Protein AF-A0A1Q6ZU76-F1 (afdb_monomer_lite)

Foldseek 3Di:
DDLVLLQDPVNLVLLVVLPDPPSVPVSNVLSVLLVQLVVCCVQLPVNLVSLVSLLVSLVVCLVRVLVLVPDPDPVVSVVSVVVNVVSVVSNVVSVVCNPPGHDCNHPVVVVVVPDDD

Sequence (117 aa):
MTVLGHFSPAYIGYAAQQGVPAAGLLVPLSGVIATLGGLSVTLGYKAKLGAWLLVLFLVPVTLMMHNFWAVTDPMMRGMQIAMFMKNVSMLGAALLITHFGAGPLSLDARRDINRPS

Radius of gyration: 16.8 Å; chains: 1; bounding box: 35×26×59 Å

Secondary structure (DSSP, 8-state):
--GGGGG-HHHHHHHHHTT-TTHHHHHHHHHHHHHHHHHHHHHTSSHHHHHHHHHHHHHHHHHHH--GGG--SHHHHHHHHHHHHHHHHHHHHHHHHHHH---TTSHHHHHHHT---

pLDDT: mean 90.3, std 8.22, range [57.5, 97.81]

Structure (mmCIF, N/CA/C/O backbone):
data_AF-A0A1Q6ZU76-F1
#
_entry.id   AF-A0A1Q6ZU76-F1
#
loop_
_atom_site.group_PDB
_atom_site.id
_atom_site.type_symbol
_atom_site.label_atom_id
_atom_site.label_alt_id
_atom_site.label_comp_id
_atom_site.label_asym_id
_atom_site.label_entity_id
_atom_site.label_seq_id
_atom_site.pdbx_PDB_ins_code
_atom_site.Cartn_x
_atom_site.Cartn_y
_atom_site.Cartn_z
_atom_site.occupancy
_atom_site.B_iso_or_equiv
_atom_site.auth_seq_id
_atom_site.auth_comp_id
_atom_site.auth_asym_id
_atom_site.auth_atom_id
_atom_site.pdbx_PDB_model_num
ATOM 1 N N . MET A 1 1 ? 5.291 -6.927 8.432 1.00 57.50 1 MET A N 1
ATOM 2 C CA . MET A 1 1 ? 4.520 -8.016 7.795 1.00 57.50 1 MET A CA 1
ATOM 3 C C . MET A 1 1 ? 5.441 -8.798 6.880 1.00 57.50 1 MET A C 1
ATOM 5 O O . MET A 1 1 ? 6.219 -8.171 6.170 1.00 57.50 1 MET A O 1
ATOM 9 N N . THR A 1 2 ? 5.366 -10.127 6.914 1.00 73.88 2 THR A N 1
ATOM 10 C CA . THR A 1 2 ? 6.065 -11.030 5.986 1.00 73.88 2 THR A CA 1
ATOM 11 C C . THR A 1 2 ? 5.095 -11.511 4.902 1.00 73.88 2 THR A C 1
ATOM 13 O O . THR A 1 2 ? 3.879 -11.488 5.102 1.00 73.88 2 THR A O 1
ATOM 16 N N . VAL A 1 3 ? 5.610 -11.963 3.754 1.00 80.00 3 VAL A N 1
ATOM 17 C CA . VAL A 1 3 ? 4.781 -12.510 2.659 1.00 80.00 3 VAL A CA 1
ATOM 18 C C . VAL A 1 3 ? 3.931 -13.686 3.150 1.00 80.00 3 VAL A C 1
ATOM 20 O O . VAL A 1 3 ? 2.728 -13.716 2.910 1.00 80.00 3 VAL A O 1
ATOM 23 N N . LEU A 1 4 ? 4.523 -14.589 3.938 1.00 83.44 4 LEU A N 1
ATOM 24 C CA . LEU A 1 4 ? 3.849 -15.776 4.479 1.00 83.44 4 LEU A CA 1
ATOM 25 C C . LEU A 1 4 ? 2.663 -15.442 5.395 1.00 83.44 4 LEU A C 1
ATOM 27 O O . LEU A 1 4 ? 1.697 -16.198 5.448 1.00 83.44 4 LEU A O 1
ATOM 31 N N . GLY A 1 5 ? 2.697 -14.288 6.070 1.00 84.75 5 GLY A N 1
ATOM 32 C CA . GLY A 1 5 ? 1.599 -13.845 6.927 1.00 84.75 5 GLY A CA 1
ATOM 33 C C . GLY A 1 5 ? 0.265 -13.734 6.183 1.00 84.75 5 GLY A C 1
ATOM 34 O O . GLY A 1 5 ? -0.765 -14.083 6.752 1.00 84.75 5 GLY A O 1
ATOM 35 N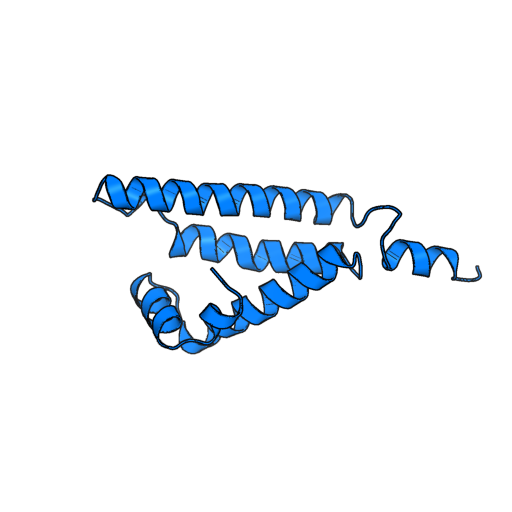 N . HIS A 1 6 ? 0.282 -13.360 4.898 1.00 86.00 6 HIS A N 1
ATOM 36 C CA . HIS A 1 6 ? -0.920 -13.167 4.073 1.00 86.00 6 HIS A CA 1
ATOM 37 C C . HIS A 1 6 ? -1.707 -14.457 3.801 1.00 86.00 6 HIS A C 1
ATOM 39 O O . HIS A 1 6 ? -2.863 -14.396 3.396 1.00 86.00 6 HIS A O 1
ATOM 45 N N . PHE A 1 7 ? -1.102 -15.617 4.051 1.00 91.94 7 PHE A N 1
ATOM 46 C CA . PHE A 1 7 ? -1.721 -16.929 3.854 1.00 91.94 7 PHE A CA 1
ATOM 47 C C . PHE A 1 7 ? -2.096 -17.601 5.180 1.00 91.94 7 PHE A C 1
ATOM 49 O O . PHE A 1 7 ? -2.600 -18.721 5.189 1.00 91.94 7 PHE A O 1
ATOM 56 N N . SER A 1 8 ? -1.850 -16.931 6.311 1.00 94.50 8 SER A N 1
ATOM 57 C CA . SER A 1 8 ? -2.144 -17.476 7.633 1.00 94.50 8 SER A CA 1
ATOM 58 C C . SER A 1 8 ? -3.579 -17.148 8.081 1.00 94.50 8 SER A C 1
ATOM 60 O O . SER A 1 8 ? -4.015 -15.998 7.947 1.00 94.50 8 SER A O 1
ATOM 62 N N . PRO A 1 9 ? -4.305 -18.106 8.694 1.00 92.44 9 PRO A N 1
ATOM 63 C CA . PRO A 1 9 ? -5.639 -17.853 9.246 1.00 92.44 9 PRO A CA 1
ATOM 64 C C . PRO A 1 9 ? -5.654 -16.739 10.299 1.00 92.44 9 PRO A C 1
ATOM 66 O O . PRO A 1 9 ? -6.585 -15.941 10.345 1.00 92.44 9 PRO A O 1
ATOM 69 N N . ALA A 1 10 ? -4.596 -16.648 11.111 1.00 92.88 10 ALA A N 1
ATOM 70 C CA . ALA A 1 10 ? -4.461 -15.626 12.145 1.00 92.88 10 ALA A CA 1
ATOM 71 C C . ALA A 1 10 ? -4.488 -14.208 11.558 1.00 92.88 10 ALA A C 1
ATOM 73 O O . ALA A 1 10 ? -5.179 -13.328 12.070 1.00 92.88 10 ALA A O 1
ATOM 74 N N . TYR A 1 11 ? -3.773 -13.987 10.454 1.00 90.62 11 TYR A N 1
ATOM 75 C CA . TYR A 1 11 ? -3.703 -12.671 9.834 1.00 90.62 11 TYR A CA 1
ATOM 76 C C . TYR A 1 11 ? -4.978 -12.317 9.062 1.00 90.62 11 TYR A C 1
ATOM 78 O O . TYR A 1 11 ? -5.434 -11.178 9.119 1.00 90.62 11 TYR A O 1
ATOM 86 N N . ILE A 1 12 ? -5.603 -13.300 8.408 1.00 94.00 12 ILE A N 1
ATOM 87 C CA . ILE A 1 12 ? -6.932 -13.137 7.800 1.00 94.00 12 ILE A CA 1
ATOM 88 C C . ILE A 1 12 ? -7.961 -12.734 8.868 1.00 94.00 12 ILE A C 1
ATOM 90 O O . ILE A 1 12 ? -8.741 -11.807 8.652 1.00 94.00 12 ILE A O 1
ATOM 94 N N . GLY A 1 13 ? -7.935 -13.389 10.033 1.00 93.25 13 GLY A N 1
ATOM 95 C CA . GLY A 1 13 ? -8.804 -13.067 11.165 1.00 93.25 13 GLY A CA 1
ATOM 96 C C . GLY A 1 13 ? -8.561 -11.660 11.711 1.00 93.25 13 GLY A C 1
ATOM 97 O O . GLY A 1 13 ? -9.512 -10.907 11.911 1.00 93.25 13 GLY A O 1
ATOM 98 N N . TYR A 1 14 ? -7.295 -11.268 11.871 1.00 91.31 14 TYR A N 1
ATOM 99 C CA . TYR A 1 14 ? -6.934 -9.901 12.248 1.00 91.31 14 TYR A CA 1
ATOM 100 C C . TYR A 1 14 ? -7.458 -8.872 11.233 1.00 91.31 14 TYR A C 1
ATOM 102 O O . TYR A 1 14 ? -8.043 -7.863 11.618 1.00 91.31 14 TYR A O 1
ATOM 110 N N . ALA A 1 15 ? -7.317 -9.141 9.933 1.00 91.56 15 ALA A N 1
ATOM 111 C CA . ALA A 1 15 ? -7.819 -8.257 8.887 1.00 91.56 15 ALA A CA 1
ATOM 112 C C . ALA A 1 15 ? -9.345 -8.117 8.888 1.00 91.56 15 ALA A C 1
ATOM 114 O O . ALA A 1 15 ? -9.860 -7.011 8.723 1.00 91.56 15 ALA A O 1
ATOM 115 N N . ALA A 1 16 ? -10.065 -9.210 9.139 1.00 93.19 16 ALA A N 1
ATOM 116 C CA . ALA A 1 16 ? -11.514 -9.179 9.290 1.00 93.19 16 ALA A CA 1
ATOM 117 C C . ALA A 1 16 ? -11.953 -8.321 10.492 1.00 93.19 16 ALA A C 1
ATOM 119 O O . ALA A 1 16 ? -12.883 -7.529 10.363 1.00 93.19 16 ALA A O 1
ATOM 120 N N . GLN A 1 17 ? -11.257 -8.412 11.633 1.00 91.31 17 GLN A N 1
ATOM 121 C CA . GLN A 1 17 ? -11.544 -7.587 12.820 1.00 91.31 17 GLN A CA 1
ATOM 122 C C . GLN A 1 17 ? -11.337 -6.087 12.574 1.00 91.31 17 GLN A C 1
ATOM 124 O O . GLN A 1 17 ? -11.995 -5.258 13.193 1.00 91.31 17 GLN A O 1
ATOM 129 N N . GLN A 1 18 ? -10.448 -5.740 11.646 1.00 87.44 18 GLN A N 1
ATOM 130 C CA . GLN A 1 18 ? -10.177 -4.364 11.222 1.00 87.44 18 GLN A CA 1
ATOM 131 C C . GLN A 1 18 ? -11.124 -3.891 10.100 1.00 87.44 18 GLN A C 1
ATOM 133 O O . GLN A 1 18 ? -10.942 -2.811 9.543 1.00 87.44 18 GLN A O 1
ATOM 138 N N . GLY A 1 19 ? -12.137 -4.691 9.744 1.00 89.25 19 GLY A N 1
ATOM 139 C CA . GLY A 1 19 ? -13.183 -4.308 8.795 1.00 89.25 19 GLY A CA 1
ATOM 140 C C . GLY A 1 19 ? -12.847 -4.540 7.321 1.00 89.25 19 GLY A C 1
ATOM 141 O O . GLY A 1 19 ? -13.530 -3.995 6.456 1.00 89.25 19 GLY A O 1
ATOM 142 N N . VAL A 1 20 ? -11.822 -5.339 6.999 1.00 90.06 20 VAL A N 1
ATOM 143 C CA . VAL A 1 20 ? -11.524 -5.700 5.603 1.00 90.06 20 VAL A CA 1
ATOM 144 C C . VAL A 1 20 ? -12.628 -6.626 5.063 1.00 90.06 20 VAL A C 1
ATOM 146 O O . VAL A 1 20 ? -12.797 -7.736 5.581 1.00 90.06 20 VAL A O 1
ATOM 149 N N . PRO A 1 21 ? -13.379 -6.227 4.016 1.00 90.50 21 PRO A N 1
ATOM 150 C CA . PRO A 1 21 ? -14.423 -7.069 3.444 1.00 90.50 21 PRO A CA 1
ATOM 151 C C . PRO A 1 21 ? -13.804 -8.293 2.772 1.00 90.50 21 PRO A C 1
ATOM 153 O O . PRO A 1 21 ? -12.729 -8.205 2.187 1.00 90.50 21 PRO A O 1
ATOM 156 N N . ALA A 1 22 ? -14.476 -9.445 2.844 1.00 93.19 22 ALA A N 1
ATOM 157 C CA . ALA A 1 22 ? -13.997 -10.688 2.229 1.00 93.19 22 ALA A CA 1
ATOM 158 C C . ALA A 1 22 ? -12.506 -10.983 2.530 1.00 93.19 22 ALA A C 1
ATOM 160 O O . ALA A 1 22 ? -11.757 -11.402 1.644 1.00 93.19 22 ALA A O 1
ATOM 161 N N . ALA A 1 23 ? -12.064 -10.7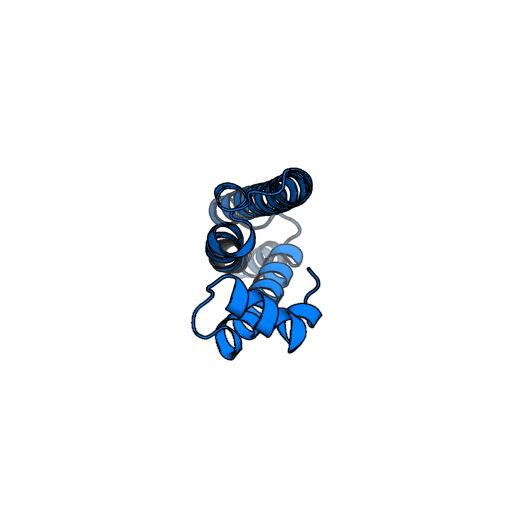57 3.778 1.00 92.25 23 ALA A N 1
ATOM 162 C CA . ALA A 1 23 ? -10.658 -10.861 4.182 1.00 92.25 23 ALA A CA 1
ATOM 163 C C . ALA A 1 23 ? -10.002 -12.197 3.786 1.00 92.25 23 ALA A C 1
ATOM 165 O O . ALA A 1 23 ? -8.836 -12.212 3.400 1.00 92.25 23 ALA A O 1
ATOM 166 N N . GLY A 1 24 ? -10.758 -13.303 3.800 1.00 92.00 24 GLY A N 1
ATOM 167 C CA . GLY A 1 24 ? -10.276 -14.621 3.367 1.00 92.00 24 GLY A CA 1
ATOM 168 C C . GLY A 1 24 ? -9.819 -14.690 1.906 1.00 92.00 24 GLY A C 1
ATOM 169 O O . GLY A 1 24 ? -8.997 -15.537 1.576 1.00 92.00 24 GLY A O 1
ATOM 170 N N . LEU A 1 25 ? -10.297 -13.785 1.049 1.00 94.44 25 LEU A N 1
ATOM 171 C CA . LEU A 1 25 ? -9.874 -13.659 -0.345 1.00 94.44 25 LEU A CA 1
ATOM 172 C C . LEU A 1 25 ? -8.898 -12.493 -0.536 1.00 94.44 25 LEU A C 1
ATOM 174 O O . LEU A 1 25 ? -7.848 -12.660 -1.158 1.00 94.44 25 LEU A O 1
ATOM 178 N N . LEU A 1 26 ? -9.234 -11.312 -0.004 1.00 92.69 26 LEU A N 1
ATOM 179 C CA . LEU A 1 26 ? -8.455 -10.097 -0.259 1.00 92.69 26 LEU A CA 1
ATOM 180 C C . LEU A 1 26 ? -7.059 -10.153 0.364 1.00 92.69 26 LEU A C 1
ATOM 182 O O . LEU A 1 26 ? -6.107 -9.662 -0.240 1.00 92.69 26 LEU A O 1
ATOM 186 N N . VAL A 1 27 ? -6.908 -10.770 1.539 1.00 93.00 27 VAL A N 1
ATOM 187 C CA . VAL A 1 27 ? -5.613 -10.832 2.224 1.00 93.00 27 VAL A CA 1
ATOM 188 C C . VAL A 1 27 ? -4.620 -11.724 1.463 1.00 93.00 27 VAL A C 1
ATOM 190 O O . VAL A 1 27 ? -3.557 -11.209 1.106 1.00 93.00 27 VAL A O 1
ATOM 193 N N . PRO A 1 28 ? -4.933 -12.982 1.091 1.00 94.44 28 PRO A N 1
ATOM 194 C CA . PRO A 1 28 ? -4.035 -13.769 0.241 1.00 94.44 28 PRO A CA 1
ATOM 195 C C . PRO A 1 28 ? -3.735 -13.097 -1.105 1.00 94.44 28 PRO A C 1
ATOM 197 O O . PRO A 1 28 ? -2.577 -13.044 -1.523 1.00 94.44 28 PRO A O 1
ATOM 200 N N . LEU A 1 29 ? -4.756 -12.520 -1.756 1.00 94.06 29 LEU A N 1
ATOM 201 C CA . LEU A 1 29 ? -4.594 -11.809 -3.026 1.00 94.06 29 LEU A CA 1
ATOM 202 C C . LEU A 1 29 ? -3.610 -10.638 -2.898 1.00 94.06 29 LEU A C 1
ATOM 204 O O . LEU A 1 29 ? -2.717 -10.481 -3.729 1.00 94.06 29 LEU A O 1
ATOM 208 N N . SER A 1 30 ? -3.735 -9.844 -1.835 1.00 92.56 30 SER A N 1
ATOM 209 C CA . SER A 1 30 ? -2.827 -8.731 -1.561 1.00 92.56 30 SER A CA 1
ATOM 210 C C . SER A 1 30 ? -1.379 -9.190 -1.352 1.00 92.56 30 SER A C 1
ATOM 212 O O . SER A 1 30 ? -0.461 -8.536 -1.842 1.00 92.56 30 SER A O 1
ATOM 214 N N . GLY A 1 31 ? -1.165 -10.360 -0.737 1.00 92.62 31 GLY A N 1
ATOM 215 C CA . GLY A 1 31 ? 0.155 -10.982 -0.616 1.00 92.62 31 GLY A CA 1
ATOM 216 C C . GLY A 1 31 ? 0.774 -11.335 -1.973 1.00 92.62 31 GLY A C 1
ATOM 217 O O . GLY A 1 31 ? 1.959 -11.072 -2.200 1.00 92.62 31 GLY A O 1
ATOM 218 N N . VAL A 1 32 ? -0.026 -11.864 -2.905 1.00 95.00 32 VAL A N 1
ATOM 219 C CA . VAL A 1 32 ? 0.408 -12.138 -4.288 1.00 95.00 32 VAL A CA 1
ATOM 220 C C . VAL A 1 32 ? 0.753 -10.838 -5.017 1.00 95.00 32 VAL A C 1
ATOM 222 O O . VAL A 1 32 ? 1.839 -10.731 -5.586 1.00 95.00 32 VAL A O 1
ATOM 225 N N . ILE A 1 33 ? -0.122 -9.829 -4.952 1.00 94.06 33 ILE A N 1
ATOM 226 C CA . ILE A 1 33 ? 0.087 -8.512 -5.578 1.00 94.06 33 ILE A CA 1
ATOM 227 C C . ILE A 1 33 ? 1.369 -7.857 -5.055 1.00 94.06 33 ILE A C 1
ATOM 229 O O . ILE A 1 33 ? 2.195 -7.410 -5.850 1.00 94.06 33 ILE A O 1
ATOM 233 N N . ALA A 1 34 ? 1.567 -7.840 -3.734 1.00 93.62 34 ALA A N 1
ATOM 234 C CA . ALA A 1 34 ? 2.749 -7.257 -3.109 1.00 93.62 34 ALA A CA 1
ATOM 235 C C . ALA A 1 34 ? 4.035 -7.992 -3.515 1.00 93.62 34 ALA A C 1
ATOM 237 O O . ALA A 1 34 ? 5.052 -7.353 -3.783 1.00 93.62 34 ALA A O 1
ATOM 238 N N . THR A 1 35 ? 3.987 -9.324 -3.614 1.00 94.38 35 THR A N 1
ATOM 239 C CA . THR A 1 35 ? 5.139 -10.140 -4.028 1.00 94.38 35 THR A CA 1
ATOM 240 C C . THR A 1 35 ? 5.499 -9.890 -5.491 1.00 94.38 35 THR A C 1
ATOM 242 O O . THR A 1 35 ? 6.656 -9.614 -5.801 1.00 94.38 35 THR A O 1
ATOM 245 N N . LEU A 1 36 ? 4.515 -9.927 -6.394 1.00 95.12 36 LEU A N 1
ATOM 246 C CA . LEU A 1 36 ? 4.733 -9.671 -7.820 1.00 95.12 36 LEU A CA 1
ATOM 247 C C . LEU A 1 36 ? 5.192 -8.231 -8.075 1.00 95.12 36 LEU A C 1
ATOM 249 O O . LEU A 1 36 ? 6.131 -8.013 -8.840 1.00 95.12 36 LEU A O 1
ATOM 253 N N . GLY A 1 37 ? 4.566 -7.258 -7.408 1.00 94.50 37 GLY A N 1
ATOM 254 C CA . GLY A 1 37 ? 4.940 -5.849 -7.494 1.00 94.50 37 GLY A CA 1
ATOM 255 C C . GLY A 1 37 ? 6.357 -5.598 -6.984 1.00 94.50 37 GLY A C 1
ATOM 256 O O . GLY A 1 37 ? 7.156 -4.969 -7.677 1.00 94.50 37 GLY A O 1
ATOM 257 N N . GLY A 1 38 ? 6.697 -6.160 -5.821 1.00 93.50 38 GLY A N 1
ATOM 258 C CA . GLY A 1 38 ? 8.034 -6.074 -5.238 1.00 93.50 38 GLY A CA 1
ATOM 259 C C . GLY A 1 38 ? 9.103 -6.668 -6.151 1.00 93.50 38 GLY A C 1
ATOM 260 O O . GLY A 1 38 ? 10.065 -5.984 -6.481 1.00 93.50 38 GLY A O 1
ATOM 261 N N . LEU A 1 39 ? 8.905 -7.898 -6.638 1.00 94.38 39 LEU A N 1
ATOM 262 C CA . LEU A 1 39 ? 9.851 -8.552 -7.549 1.00 94.38 39 LEU A CA 1
ATOM 263 C C . LEU A 1 39 ? 10.022 -7.783 -8.864 1.00 94.38 39 LEU A C 1
ATOM 265 O O . LEU A 1 39 ? 11.146 -7.610 -9.329 1.00 94.38 39 LEU A O 1
ATOM 269 N N . SER A 1 40 ? 8.928 -7.288 -9.448 1.00 93.44 40 SER A N 1
ATOM 270 C CA . SER A 1 40 ? 8.960 -6.480 -10.672 1.00 93.44 40 SER A CA 1
ATOM 271 C C . SER A 1 40 ? 9.792 -5.206 -10.494 1.00 93.44 40 SER A C 1
ATOM 273 O O . SER A 1 40 ? 10.631 -4.896 -11.342 1.00 93.44 40 SER A O 1
ATOM 275 N N . VAL A 1 41 ? 9.615 -4.503 -9.372 1.00 93.44 41 VAL A N 1
ATOM 276 C CA . VAL A 1 41 ? 10.385 -3.298 -9.044 1.00 93.44 41 VAL A CA 1
ATOM 277 C C . VAL A 1 41 ? 11.851 -3.627 -8.764 1.00 93.44 41 VAL A C 1
ATOM 279 O O . VAL A 1 41 ? 12.729 -2.993 -9.345 1.00 93.44 41 VAL A O 1
ATOM 282 N N . THR A 1 42 ? 12.138 -4.626 -7.925 1.00 91.75 42 THR A N 1
ATOM 283 C CA . THR A 1 42 ? 13.512 -4.980 -7.533 1.00 91.75 42 THR A CA 1
ATOM 284 C C . THR A 1 42 ? 14.341 -5.481 -8.713 1.00 91.75 42 THR A C 1
ATOM 286 O O . THR A 1 42 ? 15.504 -5.112 -8.843 1.00 91.75 42 THR A O 1
ATOM 289 N N . LEU A 1 43 ? 13.751 -6.293 -9.593 1.00 89.50 43 LEU A N 1
ATOM 290 C CA . LEU A 1 43 ? 14.426 -6.783 -10.797 1.00 89.50 43 LEU A CA 1
ATOM 291 C C . LEU A 1 43 ? 14.437 -5.741 -11.927 1.00 89.50 43 LEU A C 1
ATOM 293 O O . LEU A 1 43 ? 15.108 -5.927 -12.942 1.00 89.50 43 LEU A O 1
ATOM 297 N N . GLY A 1 44 ? 13.677 -4.653 -11.786 1.00 86.75 44 GLY A N 1
ATOM 298 C CA . GLY A 1 44 ? 13.501 -3.669 -12.845 1.00 86.75 44 GLY A CA 1
ATOM 299 C C . GLY A 1 44 ? 12.872 -4.270 -14.107 1.00 86.75 44 GLY A C 1
ATOM 300 O O . GLY A 1 44 ? 13.249 -3.888 -15.209 1.00 86.75 44 GLY A O 1
ATOM 301 N N . TYR A 1 45 ? 11.979 -5.252 -13.953 1.00 88.94 45 TYR A N 1
ATOM 302 C CA . TYR A 1 45 ? 11.242 -5.873 -15.054 1.00 88.94 45 TYR A CA 1
ATOM 303 C C . TYR A 1 45 ? 9.796 -5.399 -15.025 1.00 88.94 45 TYR A C 1
ATOM 305 O O . TYR A 1 45 ? 9.064 -5.706 -14.082 1.00 88.94 45 TYR A O 1
ATOM 313 N N . LYS A 1 46 ? 9.371 -4.655 -16.048 1.00 89.50 46 LYS A N 1
ATOM 314 C CA . LYS A 1 46 ? 8.094 -3.927 -16.072 1.00 89.50 46 LYS A CA 1
ATOM 315 C C . LYS A 1 46 ? 7.889 -3.079 -14.812 1.00 89.50 46 LYS A C 1
ATOM 317 O O . LYS A 1 46 ? 6.790 -3.052 -14.257 1.00 89.50 46 LYS A O 1
ATOM 322 N N . ALA A 1 47 ? 8.928 -2.378 -14.355 1.00 91.06 47 ALA A N 1
ATOM 323 C CA . ALA A 1 47 ? 8.935 -1.756 -13.024 1.00 91.06 47 ALA A CA 1
ATOM 324 C C . ALA A 1 47 ? 7.780 -0.770 -12.790 1.00 91.06 47 ALA A C 1
ATOM 326 O O . ALA A 1 47 ? 7.257 -0.695 -11.682 1.00 91.06 47 ALA A O 1
ATOM 327 N N . LYS A 1 48 ? 7.325 -0.059 -13.832 1.00 92.06 48 LYS A N 1
ATOM 328 C CA . LYS A 1 48 ? 6.148 0.823 -13.741 1.00 92.06 48 LYS A CA 1
ATOM 329 C C . LYS A 1 48 ? 4.874 0.055 -13.384 1.00 92.06 48 LYS A C 1
ATOM 331 O O . LYS A 1 48 ? 4.093 0.519 -12.560 1.00 92.06 48 LYS A O 1
ATOM 336 N N . LEU A 1 49 ? 4.673 -1.125 -13.974 1.00 93.56 49 LEU A N 1
ATOM 337 C CA . LEU A 1 49 ? 3.530 -1.986 -13.665 1.00 93.56 49 LEU A CA 1
ATOM 338 C C . LEU A 1 49 ? 3.645 -2.544 -12.242 1.00 93.56 49 LEU A C 1
ATOM 340 O O . LEU A 1 49 ? 2.675 -2.495 -11.492 1.00 93.56 49 LEU A O 1
ATOM 344 N N . GLY A 1 50 ? 4.834 -3.015 -11.852 1.00 94.56 50 GLY A N 1
ATOM 345 C CA . GLY A 1 50 ? 5.094 -3.469 -10.486 1.00 94.56 50 GLY A CA 1
ATOM 346 C C . GLY A 1 50 ? 4.839 -2.385 -9.441 1.00 94.56 50 GLY A C 1
ATOM 347 O O . GLY A 1 50 ? 4.201 -2.638 -8.423 1.00 94.56 50 GLY A O 1
ATOM 348 N N . ALA A 1 51 ? 5.254 -1.152 -9.723 1.00 95.50 51 ALA A N 1
ATOM 349 C CA . ALA A 1 51 ? 5.008 -0.009 -8.859 1.00 95.50 51 ALA A CA 1
ATOM 350 C C . ALA A 1 51 ? 3.512 0.317 -8.728 1.00 95.50 51 ALA A C 1
ATOM 352 O O . ALA A 1 51 ? 3.047 0.569 -7.620 1.00 95.50 51 ALA A O 1
ATOM 353 N N . TRP A 1 52 ? 2.728 0.226 -9.808 1.00 97.19 52 TRP A N 1
ATOM 354 C CA . TRP A 1 52 ? 1.268 0.364 -9.728 1.00 97.19 52 TRP A CA 1
ATOM 355 C C . TRP A 1 52 ? 0.607 -0.733 -8.886 1.00 97.19 52 TRP A C 1
ATOM 357 O O . TRP A 1 52 ? -0.307 -0.436 -8.118 1.00 97.19 52 TRP A O 1
ATOM 367 N N . LEU A 1 53 ? 1.091 -1.978 -8.962 1.00 96.06 53 LEU A N 1
ATOM 368 C CA . LEU A 1 53 ? 0.631 -3.057 -8.080 1.00 96.06 53 LEU A CA 1
ATOM 369 C C . LEU A 1 53 ? 0.919 -2.738 -6.606 1.00 96.06 53 LEU A C 1
ATOM 371 O O . LEU A 1 53 ? 0.058 -2.940 -5.751 1.00 96.06 53 LEU A O 1
ATOM 375 N N . LEU A 1 54 ? 2.100 -2.188 -6.307 1.00 96.38 54 LEU A N 1
ATOM 376 C CA . LEU A 1 54 ? 2.448 -1.753 -4.953 1.00 96.38 54 LEU A CA 1
ATOM 377 C C . LEU A 1 54 ? 1.580 -0.582 -4.481 1.00 96.38 54 LEU A C 1
ATOM 379 O O . LEU A 1 54 ? 1.144 -0.597 -3.336 1.00 96.38 54 LEU A O 1
ATOM 383 N N . VAL A 1 55 ? 1.274 0.397 -5.338 1.00 97.25 55 VAL A N 1
ATOM 384 C CA . VAL A 1 55 ? 0.337 1.491 -5.014 1.00 97.25 55 VAL A CA 1
ATOM 385 C C . VAL A 1 55 ? -1.042 0.929 -4.663 1.00 97.25 55 VAL A C 1
ATOM 387 O O . VAL A 1 55 ? -1.590 1.262 -3.610 1.00 97.25 55 VAL A O 1
ATOM 390 N N . LEU A 1 56 ? -1.574 0.036 -5.504 1.00 95.62 56 LEU A N 1
ATOM 391 C CA . LEU A 1 56 ? -2.876 -0.602 -5.295 1.00 95.62 56 LEU A CA 1
ATOM 392 C C . LEU A 1 56 ? -2.921 -1.412 -3.993 1.00 95.62 56 LEU A C 1
ATOM 394 O O . LEU A 1 56 ? -3.954 -1.453 -3.334 1.00 95.62 56 LEU A O 1
ATOM 398 N N . PHE A 1 57 ? -1.807 -2.031 -3.608 1.00 94.25 57 PHE A N 1
ATOM 399 C CA . PHE A 1 57 ? -1.672 -2.726 -2.332 1.00 94.25 57 PHE A CA 1
ATOM 400 C C . PHE A 1 57 ? -1.594 -1.757 -1.141 1.00 94.25 57 PHE A C 1
ATOM 402 O O . PHE A 1 57 ? -2.303 -1.929 -0.149 1.00 94.25 57 PHE A O 1
ATOM 409 N N . LEU A 1 58 ? -0.734 -0.738 -1.230 1.00 96.06 58 LEU A N 1
ATOM 410 C CA . LEU A 1 58 ? -0.375 0.131 -0.110 1.00 96.06 58 LEU A CA 1
ATOM 411 C C . LEU A 1 58 ? -1.503 1.073 0.306 1.00 96.06 58 LEU A C 1
ATOM 413 O O . LEU A 1 58 ? -1.660 1.315 1.499 1.00 96.06 58 LEU A O 1
ATOM 417 N N . VAL A 1 59 ? -2.299 1.599 -0.623 1.00 96.06 59 VAL A N 1
ATOM 418 C CA . VAL A 1 59 ? -3.384 2.537 -0.286 1.00 96.06 59 VAL A CA 1
ATOM 419 C C . VAL A 1 59 ? -4.431 1.914 0.656 1.00 96.06 59 VAL A C 1
ATOM 421 O O . VAL A 1 59 ? -4.601 2.431 1.764 1.00 96.06 59 VAL A O 1
ATOM 424 N N . PRO A 1 60 ? -5.108 0.801 0.304 1.00 92.81 60 PRO A N 1
ATOM 425 C CA . PRO A 1 60 ? -6.151 0.233 1.153 1.00 92.81 60 PRO A CA 1
ATOM 426 C C . PRO A 1 60 ? -5.595 -0.310 2.472 1.00 92.81 60 PRO A C 1
ATOM 428 O O . PRO A 1 60 ? -6.168 -0.041 3.525 1.00 92.81 60 PRO A O 1
ATOM 431 N N . VAL A 1 61 ? -4.454 -1.012 2.456 1.00 91.81 61 VAL A N 1
ATOM 432 C CA . VAL A 1 61 ? -3.874 -1.569 3.692 1.00 91.81 61 VAL A CA 1
ATOM 433 C C . VAL A 1 61 ? -3.503 -0.459 4.680 1.00 91.81 61 VAL A C 1
ATOM 435 O O . VAL A 1 61 ? -3.721 -0.599 5.877 1.00 91.81 61 VAL A O 1
ATOM 438 N N . THR A 1 62 ? -3.010 0.681 4.197 1.00 94.69 62 THR A N 1
ATOM 439 C CA . THR A 1 62 ? -2.617 1.808 5.054 1.00 94.69 62 THR A CA 1
ATOM 440 C C . THR A 1 62 ? -3.823 2.494 5.678 1.00 94.69 62 THR A C 1
ATOM 442 O O . THR A 1 62 ? -3.808 2.784 6.871 1.00 94.69 62 THR A O 1
ATOM 445 N N . LEU A 1 63 ? -4.882 2.710 4.894 1.00 93.94 63 LEU A N 1
ATOM 446 C CA . LEU A 1 63 ? -6.089 3.386 5.366 1.00 93.94 63 LEU A CA 1
ATOM 447 C C . LEU A 1 63 ? -6.982 2.498 6.237 1.00 93.94 63 LEU A C 1
ATOM 449 O O . LEU A 1 63 ? -7.673 3.025 7.100 1.00 93.94 63 LEU A O 1
ATOM 453 N N . MET A 1 64 ? -6.986 1.179 6.021 1.00 91.38 64 MET A N 1
ATOM 454 C CA . MET A 1 64 ? -7.842 0.254 6.773 1.00 91.38 64 MET A CA 1
ATOM 455 C C . MET A 1 64 ? -7.123 -0.379 7.965 1.00 91.38 64 MET A C 1
ATOM 457 O O . MET A 1 64 ? -7.692 -0.453 9.044 1.00 91.38 64 MET A O 1
ATOM 461 N N . MET A 1 65 ? -5.876 -0.831 7.796 1.00 90.31 65 MET A N 1
ATOM 462 C CA . MET A 1 65 ? -5.176 -1.615 8.827 1.00 90.31 65 MET A CA 1
ATOM 463 C C . MET A 1 65 ? -4.317 -0.774 9.771 1.00 90.31 65 MET A C 1
ATOM 465 O O . MET A 1 65 ? -3.939 -1.249 10.845 1.00 90.31 65 MET A O 1
ATOM 469 N N . HIS A 1 66 ? -3.973 0.445 9.350 1.00 94.12 66 HIS A N 1
ATOM 470 C CA . HIS A 1 66 ? -3.098 1.361 10.081 1.00 94.12 66 HIS A CA 1
ATOM 471 C C . HIS A 1 66 ? -3.768 2.716 10.335 1.00 94.12 66 HIS A C 1
ATOM 473 O O . HIS A 1 66 ? -3.107 3.752 10.411 1.00 94.12 66 HIS A O 1
ATOM 479 N N . ASN A 1 67 ? -5.093 2.705 10.496 1.00 93.75 67 ASN A N 1
ATOM 480 C CA . ASN A 1 67 ? -5.927 3.861 10.816 1.00 93.75 67 ASN A CA 1
ATOM 481 C C . ASN A 1 67 ? -5.718 4.350 12.260 1.00 93.75 67 ASN A C 1
ATOM 483 O O . ASN A 1 67 ? -6.607 4.284 13.106 1.00 93.75 67 ASN A O 1
ATOM 487 N N . PHE A 1 68 ? -4.534 4.883 12.560 1.00 95.06 68 PHE A N 1
ATOM 488 C CA . PHE A 1 68 ? -4.150 5.318 13.908 1.00 95.06 68 PHE A CA 1
ATOM 489 C C . PHE A 1 68 ? -5.144 6.295 14.566 1.00 95.06 68 PHE A C 1
ATOM 491 O O . PHE A 1 68 ? -5.233 6.347 15.791 1.00 95.06 68 PHE A O 1
ATOM 498 N N . TRP A 1 69 ? -5.910 7.048 13.770 1.00 94.50 69 TRP A N 1
ATOM 499 C CA . TRP A 1 69 ? -6.958 7.959 14.242 1.00 94.50 69 TRP A CA 1
ATOM 500 C C . TRP A 1 69 ? -8.133 7.249 14.929 1.00 94.50 69 TRP A C 1
ATOM 502 O O . TRP A 1 69 ? -8.823 7.873 15.727 1.00 94.50 69 TRP A O 1
ATOM 512 N N . ALA A 1 70 ? -8.349 5.959 14.663 1.00 92.69 70 ALA A N 1
ATOM 513 C CA . ALA A 1 70 ? -9.381 5.149 15.309 1.00 92.69 70 ALA A CA 1
ATOM 514 C C . ALA A 1 70 ? -8.908 4.493 16.624 1.00 92.69 70 ALA A C 1
ATOM 516 O O . ALA A 1 70 ? -9.706 3.876 17.326 1.00 92.69 70 ALA A O 1
ATOM 517 N N . VAL A 1 71 ? -7.622 4.613 16.978 1.00 93.94 71 VAL A N 1
ATOM 518 C CA . VAL A 1 71 ? -7.045 3.964 18.165 1.00 93.94 71 VAL A CA 1
ATOM 519 C C . VAL A 1 71 ? -7.097 4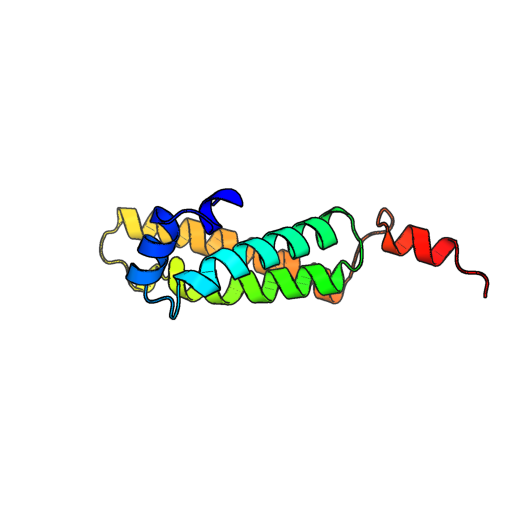.896 19.368 1.00 93.94 71 VAL A C 1
ATOM 521 O O . VAL A 1 71 ? -6.569 6.007 19.317 1.00 93.94 71 VAL A O 1
ATOM 524 N N . THR A 1 72 ? -7.702 4.447 20.467 1.00 94.50 72 THR A N 1
ATOM 525 C CA . THR A 1 72 ? -7.833 5.210 21.720 1.00 94.50 72 THR A CA 1
ATOM 526 C C . THR A 1 72 ? -6.627 5.052 22.642 1.00 94.50 72 THR A C 1
ATOM 528 O O . THR A 1 72 ? -6.196 6.037 23.238 1.00 94.50 72 THR A O 1
ATOM 531 N N . ASP A 1 73 ? -6.057 3.848 22.720 1.00 96.06 73 ASP A N 1
ATOM 532 C CA . ASP A 1 73 ? -4.881 3.565 23.542 1.00 96.06 73 ASP A CA 1
ATOM 533 C C . ASP A 1 73 ? -3.626 4.301 23.011 1.00 96.06 73 ASP A C 1
ATOM 535 O O . ASP A 1 73 ? -3.270 4.132 21.838 1.00 96.06 73 ASP A O 1
ATOM 539 N N . PRO A 1 74 ? -2.932 5.116 23.832 1.00 94.31 74 PRO A N 1
ATOM 540 C CA . PRO A 1 74 ? -1.794 5.920 23.380 1.00 94.31 74 PRO A CA 1
ATOM 541 C C . PRO A 1 74 ? -0.612 5.105 22.844 1.00 94.31 74 PRO A C 1
ATOM 543 O O . PRO A 1 74 ? 0.030 5.517 21.875 1.00 94.31 74 PRO A O 1
ATOM 546 N N . MET A 1 75 ? -0.326 3.948 23.446 1.00 95.44 75 MET A N 1
ATOM 547 C CA . MET A 1 75 ? 0.811 3.113 23.059 1.00 95.44 75 MET A CA 1
ATOM 548 C C . MET A 1 75 ? 0.539 2.419 21.721 1.00 95.44 75 MET A C 1
ATOM 550 O O . MET A 1 75 ? 1.362 2.476 20.803 1.00 95.44 75 MET A O 1
ATOM 554 N N . MET A 1 76 ? -0.661 1.863 21.560 1.00 94.25 76 MET A N 1
ATOM 555 C CA . MET A 1 76 ? -1.119 1.279 20.300 1.00 94.25 76 MET A CA 1
ATOM 556 C C . MET A 1 76 ? -1.229 2.325 19.188 1.00 94.25 76 MET A C 1
ATOM 558 O O . MET A 1 76 ? -0.870 2.047 18.042 1.00 94.25 76 MET A O 1
ATOM 562 N N . ARG A 1 77 ? -1.668 3.550 19.507 1.00 96.19 77 ARG A N 1
ATOM 563 C CA . ARG A 1 77 ? -1.724 4.654 18.540 1.00 96.19 77 ARG A CA 1
ATOM 564 C C . ARG A 1 77 ? -0.333 4.989 18.006 1.00 96.19 77 ARG A C 1
ATOM 566 O O . ARG A 1 77 ? -0.177 5.121 16.794 1.00 96.19 77 ARG A O 1
ATOM 573 N N . GLY A 1 78 ? 0.676 5.080 18.877 1.00 96.88 78 GLY A N 1
ATOM 574 C CA . GLY A 1 78 ? 2.065 5.317 18.470 1.00 96.88 78 GLY A CA 1
ATOM 575 C C . GLY A 1 78 ? 2.586 4.249 17.503 1.00 96.88 78 GLY A C 1
ATOM 576 O O . GLY A 1 78 ? 3.162 4.575 16.463 1.00 96.88 78 GLY A O 1
ATOM 577 N N . MET A 1 79 ? 2.299 2.975 17.787 1.00 96.06 79 MET A N 1
ATOM 578 C CA . MET A 1 79 ? 2.645 1.867 16.891 1.00 96.06 79 MET A CA 1
ATOM 579 C C . MET A 1 79 ? 1.946 1.982 15.527 1.00 96.06 79 MET A C 1
ATOM 581 O O . MET A 1 79 ? 2.582 1.772 14.490 1.00 96.06 79 MET A O 1
ATOM 585 N N . GLN A 1 80 ? 0.660 2.345 15.501 1.00 95.56 80 GLN A N 1
ATOM 586 C CA . GLN A 1 80 ? -0.079 2.496 14.245 1.00 95.56 80 GLN A CA 1
ATOM 587 C C . GLN A 1 80 ? 0.384 3.702 13.424 1.00 95.56 80 GLN A C 1
ATOM 589 O O . GLN A 1 80 ? 0.466 3.593 12.204 1.00 95.56 80 GLN A O 1
ATOM 594 N N . ILE A 1 81 ? 0.775 4.811 14.062 1.00 97.31 81 ILE A N 1
ATOM 595 C CA . ILE A 1 81 ? 1.401 5.948 13.367 1.00 97.31 81 ILE A CA 1
ATOM 596 C C . ILE A 1 81 ? 2.692 5.499 12.674 1.00 97.31 81 ILE A C 1
ATOM 598 O O . ILE A 1 81 ? 2.898 5.806 11.501 1.00 97.31 81 ILE A O 1
ATOM 602 N N . ALA A 1 82 ? 3.546 4.735 13.363 1.00 97.12 82 ALA A N 1
ATOM 603 C CA . ALA A 1 82 ? 4.790 4.238 12.779 1.00 97.12 82 ALA A CA 1
ATOM 604 C C . ALA A 1 82 ? 4.536 3.328 11.563 1.00 97.12 82 ALA A C 1
ATOM 606 O O . ALA A 1 82 ? 5.191 3.473 10.528 1.00 97.12 82 ALA A O 1
ATOM 607 N N . MET A 1 83 ? 3.557 2.422 11.651 1.00 95.50 83 MET A N 1
ATOM 608 C CA . MET A 1 83 ? 3.183 1.545 10.534 1.00 95.50 83 MET A CA 1
ATOM 609 C C . MET A 1 83 ? 2.560 2.315 9.366 1.00 95.50 83 MET A C 1
ATOM 611 O O . MET A 1 83 ? 2.899 2.055 8.209 1.00 95.50 83 MET A O 1
ATOM 615 N N . PHE A 1 84 ? 1.706 3.296 9.660 1.00 97.12 84 PHE A N 1
ATOM 616 C CA . PHE A 1 84 ? 1.116 4.184 8.665 1.00 97.12 84 PHE A CA 1
ATOM 617 C C . PHE A 1 84 ? 2.204 4.947 7.905 1.00 97.12 84 PHE A C 1
ATOM 619 O O . PHE A 1 84 ? 2.278 4.863 6.681 1.00 97.12 84 PHE A O 1
ATOM 626 N N . MET A 1 85 ? 3.110 5.615 8.625 1.00 97.81 85 MET A N 1
ATOM 627 C CA . MET A 1 85 ? 4.197 6.393 8.024 1.00 97.81 85 MET A CA 1
ATOM 628 C C . MET A 1 85 ? 5.163 5.518 7.229 1.00 97.81 85 MET A C 1
ATOM 630 O O . MET A 1 85 ? 5.565 5.892 6.130 1.00 97.81 85 MET A O 1
ATOM 634 N N . LYS A 1 86 ? 5.475 4.311 7.717 1.00 96.38 86 LYS A N 1
ATOM 635 C CA . LYS A 1 86 ? 6.241 3.324 6.946 1.00 96.38 86 LYS A CA 1
ATOM 636 C C . LYS A 1 86 ? 5.583 3.046 5.591 1.00 96.38 86 LYS A C 1
ATOM 638 O O . LYS A 1 86 ? 6.277 3.009 4.575 1.00 96.38 86 LYS A O 1
ATOM 643 N N . ASN A 1 87 ? 4.267 2.840 5.553 1.00 96.50 87 ASN A N 1
ATOM 644 C CA . ASN A 1 87 ? 3.577 2.573 4.296 1.00 96.50 87 ASN A CA 1
ATOM 645 C C . ASN A 1 87 ? 3.457 3.808 3.400 1.00 96.50 87 ASN A C 1
ATOM 647 O O . ASN A 1 87 ? 3.599 3.664 2.189 1.00 96.50 87 ASN A O 1
ATOM 651 N N . VAL A 1 88 ? 3.267 5.002 3.965 1.00 97.62 88 VAL A N 1
ATOM 652 C CA . VAL A 1 88 ? 3.280 6.262 3.204 1.00 97.62 88 VAL A CA 1
ATOM 653 C C . VAL A 1 88 ? 4.631 6.473 2.522 1.00 97.62 88 VAL A C 1
ATOM 655 O O . VAL A 1 88 ? 4.670 6.776 1.332 1.00 97.62 88 VAL A O 1
ATOM 658 N N . SER A 1 89 ? 5.740 6.231 3.222 1.00 97.81 89 SER A N 1
ATOM 659 C CA . SER A 1 89 ? 7.081 6.310 2.631 1.00 97.81 89 SER A CA 1
ATOM 660 C C . SER A 1 89 ? 7.261 5.317 1.477 1.00 97.81 89 SER A C 1
ATOM 662 O O . SER A 1 89 ? 7.765 5.684 0.415 1.00 97.81 89 SER A O 1
ATOM 664 N N . MET A 1 90 ? 6.802 4.070 1.641 1.00 96.94 90 MET A N 1
ATOM 665 C CA . MET A 1 90 ? 6.834 3.074 0.559 1.00 96.94 90 MET A CA 1
ATOM 666 C C . MET A 1 90 ? 5.925 3.461 -0.614 1.00 96.94 90 MET A C 1
ATOM 668 O O . MET A 1 90 ? 6.289 3.234 -1.766 1.00 96.94 90 MET A O 1
ATOM 672 N N . LEU A 1 91 ? 4.765 4.065 -0.342 1.00 97.50 91 LEU A N 1
ATOM 673 C CA . LEU A 1 91 ? 3.840 4.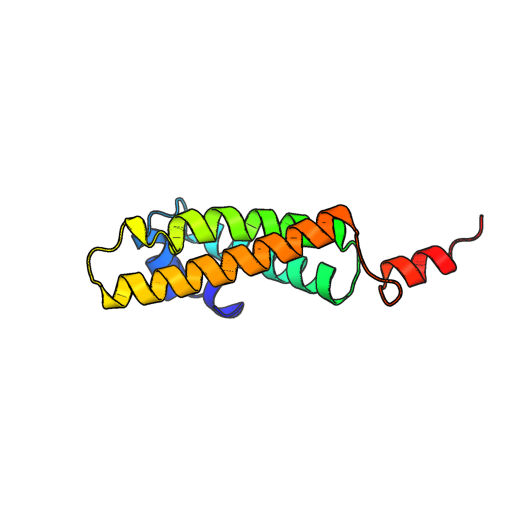542 -1.366 1.00 97.50 91 LEU A CA 1
ATOM 674 C C . LEU A 1 91 ? 4.471 5.679 -2.174 1.00 97.50 91 LEU A C 1
ATOM 676 O O . LEU A 1 91 ? 4.423 5.646 -3.399 1.00 97.50 91 LEU A O 1
ATOM 680 N N . GLY A 1 92 ? 5.123 6.635 -1.506 1.00 97.19 92 GLY A N 1
ATOM 681 C CA . GLY A 1 92 ? 5.884 7.696 -2.164 1.00 97.19 92 GLY A CA 1
ATOM 682 C C . GLY A 1 92 ? 6.980 7.140 -3.075 1.00 97.19 92 GLY A C 1
ATOM 683 O O . GLY A 1 92 ? 7.078 7.539 -4.233 1.00 97.19 92 GLY A O 1
ATOM 684 N N . ALA A 1 93 ? 7.746 6.153 -2.600 1.00 95.94 93 ALA A N 1
ATOM 685 C CA . ALA A 1 93 ? 8.754 5.477 -3.417 1.00 95.94 93 ALA A CA 1
ATOM 686 C C . ALA A 1 93 ? 8.138 4.765 -4.636 1.00 95.94 93 ALA A C 1
ATOM 688 O O . ALA A 1 93 ? 8.644 4.901 -5.749 1.00 95.94 93 ALA A O 1
ATOM 689 N N . ALA A 1 94 ? 7.023 4.051 -4.456 1.00 96.25 94 ALA A N 1
ATOM 690 C CA . ALA A 1 94 ? 6.317 3.407 -5.559 1.00 96.25 94 ALA A CA 1
ATOM 691 C C . ALA A 1 94 ? 5.831 4.435 -6.595 1.00 96.25 94 ALA A C 1
ATOM 693 O O . ALA A 1 94 ? 6.043 4.235 -7.786 1.00 96.25 94 ALA A O 1
ATOM 694 N N . LEU A 1 95 ? 5.261 5.566 -6.166 1.00 96.81 95 LEU A N 1
ATOM 695 C CA . LEU A 1 95 ? 4.814 6.642 -7.061 1.00 96.81 95 LEU A CA 1
ATOM 696 C C . LEU A 1 95 ? 5.967 7.303 -7.833 1.00 96.81 95 LEU A C 1
ATOM 698 O O . LEU A 1 95 ? 5.811 7.647 -9.003 1.00 96.81 95 LEU A O 1
ATOM 702 N N . LEU A 1 96 ? 7.149 7.441 -7.229 1.00 96.06 96 LEU A N 1
ATOM 703 C CA . LEU A 1 96 ? 8.332 7.886 -7.972 1.00 96.06 96 LEU A CA 1
ATOM 704 C C . LEU A 1 96 ? 8.683 6.889 -9.086 1.00 96.06 96 LEU A C 1
ATOM 706 O O . LEU A 1 96 ? 8.964 7.294 -10.212 1.00 96.06 96 LEU A O 1
ATOM 710 N N . ILE A 1 97 ? 8.604 5.587 -8.810 1.00 94.44 97 ILE A N 1
ATOM 711 C CA . ILE A 1 97 ? 8.901 4.540 -9.798 1.00 94.44 97 ILE A CA 1
ATOM 712 C C . ILE A 1 97 ? 7.820 4.465 -10.886 1.00 94.44 97 ILE A C 1
ATOM 714 O O . ILE A 1 97 ? 8.157 4.218 -12.045 1.00 94.44 97 ILE A O 1
ATOM 718 N N . THR A 1 98 ? 6.539 4.714 -10.583 1.00 92.56 98 THR A N 1
ATOM 719 C CA . THR A 1 98 ? 5.506 4.778 -11.637 1.00 92.56 98 THR A CA 1
ATOM 720 C C . THR A 1 98 ? 5.805 5.900 -12.635 1.00 92.56 98 THR A C 1
ATOM 722 O O . THR A 1 98 ? 5.625 5.710 -13.842 1.00 92.56 98 THR A O 1
ATOM 725 N N . HIS A 1 99 ? 6.324 7.034 -12.153 1.00 92.50 99 HIS A N 1
ATOM 726 C CA . HIS A 1 99 ? 6.696 8.172 -12.987 1.00 92.50 99 HIS A CA 1
ATOM 727 C C . HIS A 1 99 ? 8.007 7.927 -13.757 1.00 92.50 99 HIS A C 1
ATOM 729 O O . HIS A 1 99 ? 8.004 7.873 -14.993 1.00 92.50 99 HIS A O 1
ATOM 735 N N . PHE A 1 100 ? 9.113 7.704 -13.042 1.00 89.75 100 PHE A N 1
ATOM 736 C CA . PHE A 1 100 ? 10.460 7.627 -13.619 1.00 89.75 100 PHE A CA 1
ATOM 737 C C . PHE A 1 100 ? 10.798 6.264 -14.242 1.00 89.75 100 PHE A C 1
ATOM 739 O O . PHE A 1 100 ? 11.617 6.1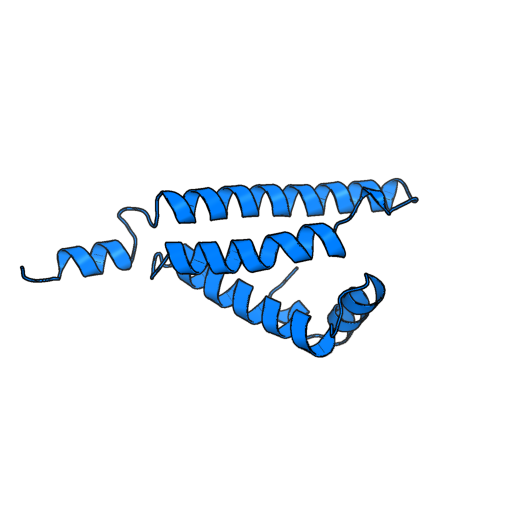95 -15.153 1.00 89.75 100 PHE A O 1
ATOM 746 N N . GLY A 1 101 ? 10.135 5.182 -13.830 1.00 86.69 101 GLY A N 1
ATOM 747 C CA . GLY A 1 101 ? 10.464 3.824 -14.269 1.00 86.69 101 GLY A CA 1
ATOM 748 C C . GLY A 1 101 ? 11.698 3.243 -13.574 1.00 86.69 101 GLY A C 1
ATOM 749 O O . GLY A 1 101 ? 12.084 3.676 -12.490 1.00 86.69 101 GLY A O 1
ATOM 750 N N . ALA A 1 102 ? 12.280 2.205 -14.179 1.00 81.69 102 ALA A N 1
ATOM 751 C CA . ALA A 1 102 ? 13.449 1.518 -13.638 1.00 81.69 102 ALA A CA 1
ATOM 752 C C . ALA A 1 102 ? 14.757 2.217 -14.048 1.00 81.69 102 ALA A C 1
ATOM 754 O O . ALA A 1 102 ? 14.856 2.764 -15.143 1.00 81.69 102 ALA A O 1
ATOM 755 N N . GLY A 1 103 ? 15.778 2.158 -13.189 1.00 80.75 103 GLY A N 1
ATOM 756 C CA . GLY A 1 103 ? 17.100 2.724 -13.480 1.00 80.75 103 GLY A CA 1
ATOM 757 C C . GLY A 1 103 ? 17.891 1.967 -14.567 1.00 80.75 103 GLY A C 1
ATOM 758 O O . GLY A 1 103 ? 17.473 0.898 -15.019 1.00 80.75 103 GLY A O 1
ATOM 759 N N . PRO A 1 104 ? 19.080 2.465 -14.955 1.00 73.00 104 PRO A N 1
ATOM 760 C CA . PRO A 1 104 ? 19.890 1.926 -16.060 1.00 73.00 104 PRO A CA 1
ATOM 761 C C . PRO A 1 104 ? 20.411 0.492 -15.849 1.00 73.00 104 PRO A C 1
ATOM 763 O O . PRO A 1 104 ? 20.796 -0.170 -16.806 1.00 73.00 104 PRO A O 1
ATOM 766 N N . LEU A 1 105 ? 20.401 -0.019 -14.615 1.00 76.00 105 LEU A N 1
ATOM 767 C CA . LEU A 1 105 ? 20.770 -1.407 -14.298 1.00 76.00 105 LEU A CA 1
ATOM 768 C C . LEU A 1 105 ? 19.594 -2.400 -14.399 1.00 76.00 105 LEU A C 1
ATOM 770 O O . LEU A 1 105 ? 19.750 -3.571 -14.057 1.00 76.00 105 LEU A O 1
ATOM 774 N N . SER A 1 106 ? 18.419 -1.950 -14.841 1.00 78.12 106 SER A N 1
ATOM 775 C CA . SER A 1 106 ? 17.197 -2.757 -14.903 1.00 78.12 106 SER A CA 1
ATOM 776 C C . SER A 1 106 ? 17.188 -3.801 -16.026 1.00 78.12 106 SER A C 1
ATOM 778 O O . SER A 1 106 ? 17.857 -3.652 -17.053 1.00 78.12 106 SER A O 1
ATOM 780 N N . LEU A 1 107 ? 16.390 -4.865 -15.856 1.00 76.44 107 LEU A N 1
ATOM 781 C CA . LEU A 1 107 ? 16.130 -5.835 -16.927 1.00 76.44 107 LEU A CA 1
ATOM 782 C C . LEU A 1 107 ? 15.434 -5.187 -18.133 1.00 76.44 107 LEU A C 1
ATOM 784 O O . LEU A 1 107 ? 15.721 -5.567 -19.269 1.00 76.44 107 LEU A O 1
ATOM 788 N N . ASP A 1 108 ? 14.579 -4.188 -17.897 1.00 79.00 108 ASP A N 1
ATOM 789 C CA . ASP A 1 108 ? 13.957 -3.390 -18.955 1.00 79.00 108 ASP A CA 1
ATOM 790 C C . ASP A 1 108 ? 15.026 -2.665 -19.803 1.00 79.00 108 ASP A C 1
ATOM 792 O O . ASP A 1 108 ? 15.040 -2.815 -21.024 1.00 79.00 108 ASP A O 1
ATOM 796 N N . ALA A 1 109 ? 16.008 -2.002 -19.175 1.00 76.50 109 ALA A N 1
ATOM 797 C CA . ALA A 1 109 ? 17.100 -1.326 -19.889 1.00 76.50 109 ALA A CA 1
ATOM 798 C C . ALA A 1 109 ? 17.961 -2.294 -20.725 1.00 76.50 109 ALA A C 1
ATOM 800 O O . ALA A 1 109 ? 18.332 -1.989 -21.859 1.00 76.50 109 ALA A O 1
ATOM 801 N N . ARG A 1 110 ? 18.244 -3.498 -20.206 1.00 76.38 110 ARG A N 1
ATOM 802 C CA . ARG A 1 110 ? 18.982 -4.538 -20.952 1.00 76.38 110 ARG A CA 1
ATOM 803 C C . ARG A 1 110 ? 18.213 -5.061 -22.164 1.00 76.38 110 ARG A C 1
ATOM 805 O O . ARG A 1 110 ? 18.833 -5.465 -23.146 1.00 76.38 110 ARG A O 1
ATOM 812 N N . ARG A 1 111 ? 16.881 -5.099 -22.098 1.00 73.44 111 ARG A N 1
ATOM 813 C CA . ARG A 1 111 ? 16.038 -5.527 -23.220 1.00 73.44 111 ARG A CA 1
ATOM 814 C C . ARG A 1 111 ? 16.034 -4.489 -24.336 1.00 73.44 111 ARG A C 1
ATOM 816 O O . ARG A 1 111 ? 16.115 -4.878 -25.498 1.00 73.44 111 ARG A O 1
ATOM 823 N N . ASP A 1 112 ? 15.958 -3.209 -23.989 1.00 73.75 112 ASP A N 1
ATOM 824 C CA . ASP A 1 112 ? 15.898 -2.127 -24.974 1.00 73.75 112 ASP A CA 1
ATOM 825 C C . ASP A 1 112 ? 17.216 -1.975 -25.749 1.00 73.75 112 ASP A C 1
ATOM 827 O O . ASP A 1 112 ? 17.180 -1.769 -26.957 1.00 73.75 112 ASP A O 1
ATOM 831 N N . ILE A 1 113 ? 18.369 -2.213 -25.109 1.00 73.25 113 ILE A N 1
ATOM 832 C CA . ILE A 1 113 ? 19.681 -2.263 -25.790 1.00 73.25 113 ILE A CA 1
ATOM 833 C C . ILE A 1 113 ? 19.740 -3.368 -26.864 1.00 73.25 113 ILE A C 1
ATOM 835 O O . ILE A 1 113 ? 20.436 -3.222 -27.863 1.00 73.25 113 ILE A O 1
ATOM 839 N N . ASN A 1 114 ? 19.019 -4.477 -26.674 1.00 69.75 114 ASN A N 1
ATOM 840 C CA . ASN A 1 114 ? 19.090 -5.656 -27.543 1.00 69.75 114 ASN A CA 1
ATOM 841 C C . ASN A 1 114 ? 17.987 -5.714 -28.620 1.00 69.75 114 ASN A C 1
ATOM 843 O O . ASN A 1 114 ? 17.853 -6.741 -29.288 1.00 69.75 114 ASN A O 1
ATOM 847 N N . ARG A 1 115 ? 17.170 -4.663 -28.803 1.00 66.56 115 ARG A N 1
ATOM 848 C CA . ARG A 1 115 ? 16.172 -4.617 -29.889 1.00 66.56 115 ARG A CA 1
ATOM 849 C C . ARG A 1 115 ? 16.789 -4.031 -31.170 1.00 66.56 115 A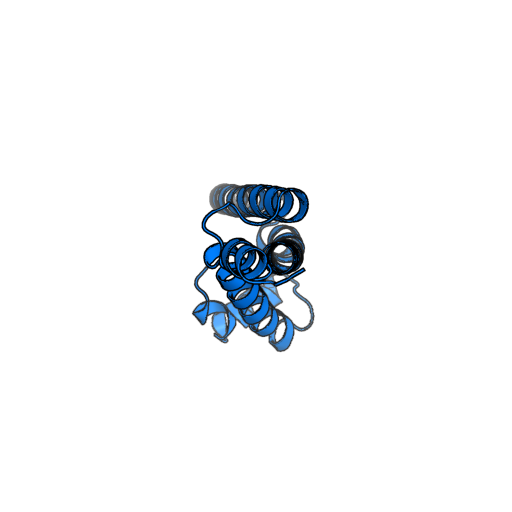RG A C 1
ATOM 851 O O . ARG A 1 115 ? 17.124 -2.850 -31.156 1.00 66.56 115 ARG A O 1
ATOM 858 N N . PRO A 1 116 ? 16.915 -4.799 -32.273 1.00 62.03 116 PRO A N 1
ATOM 859 C CA . PRO A 1 116 ? 17.270 -4.224 -33.569 1.00 62.03 116 PRO A CA 1
ATOM 860 C C . PRO A 1 116 ? 16.126 -3.324 -34.063 1.00 62.03 116 PRO A C 1
ATOM 862 O O . PRO A 1 116 ? 14.956 -3.693 -33.928 1.00 62.03 116 PRO A O 1
ATOM 865 N N . SER A 1 117 ? 16.489 -2.138 -34.563 1.00 69.88 117 SER A N 1
ATOM 866 C CA . SER A 1 117 ? 15.592 -1.101 -35.102 1.00 69.88 117 SER A CA 1
ATOM 867 C C . SER A 1 117 ? 14.823 -1.558 -36.332 1.00 69.88 117 SER A C 1
ATOM 869 O O . SER A 1 117 ? 15.492 -2.143 -37.216 1.00 69.88 117 SER A O 1
#